Protein AF-A0A936D3U2-F1 (afdb_monomer_lite)

Foldseek 3Di:
DDDPVVVVLVVVCVVCVALPSLLVDEWEDQDCVPTNVSSLVSNHQYEHAADDPPDTRDPVSVVVQVVSPPSHYYYHPVVCVVVD

Secondary structure (DSSP, 8-state):
----HHHHHHHHHHHTTTHHHHHT-EEEES-IIIIIHHHHHHT-EEEEEPP-TTSPPPHHHHHHHHTTGGGEEEE-GGGGGGG-

pLDDT: mean 85.6, std 13.47, range [40.53, 97.69]

Structure (mmCIF, N/CA/C/O backbone):
data_AF-A0A936D3U2-F1
#
_entry.id   AF-A0A936D3U2-F1
#
loop_
_atom_site.group_PDB
_atom_site.id
_atom_site.type_symbol
_atom_site.label_atom_id
_atom_site.label_alt_id
_atom_site.label_comp_id
_atom_site.label_asym_id
_atom_site.label_entity_i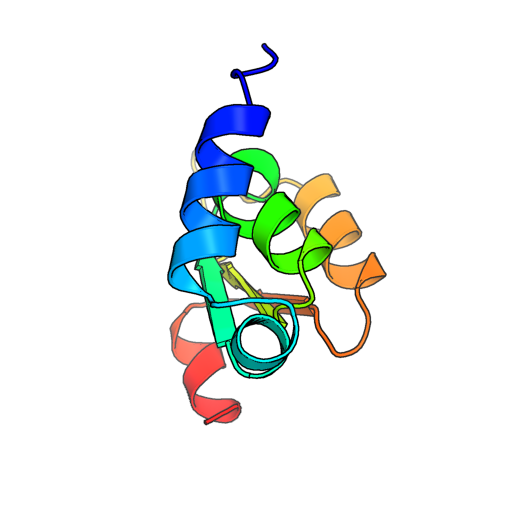d
_atom_site.label_seq_id
_atom_site.pdbx_PDB_ins_code
_atom_site.Cartn_x
_atom_site.Cartn_y
_atom_site.Cartn_z
_atom_site.occupancy
_atom_site.B_iso_or_equiv
_atom_site.auth_seq_id
_atom_site.auth_comp_id
_atom_site.auth_asym_id
_atom_site.auth_atom_id
_atom_site.pdbx_PDB_model_num
ATOM 1 N N . MET A 1 1 ? 17.642 9.535 4.939 1.00 40.53 1 MET A N 1
ATOM 2 C CA . MET A 1 1 ? 17.003 10.852 5.148 1.00 40.53 1 MET A CA 1
ATOM 3 C C . MET A 1 1 ? 15.666 10.610 5.837 1.00 40.53 1 MET A C 1
ATOM 5 O O . MET A 1 1 ? 14.730 10.160 5.196 1.00 40.53 1 MET A O 1
ATOM 9 N N . TYR A 1 2 ? 15.614 10.766 7.161 1.00 43.81 2 TYR A N 1
ATOM 10 C CA . TYR A 1 2 ? 14.433 10.470 7.978 1.00 43.81 2 TYR A CA 1
ATOM 11 C C . TYR A 1 2 ? 13.596 11.746 8.136 1.00 43.81 2 TYR A C 1
ATOM 13 O O . TYR A 1 2 ? 13.878 12.575 8.998 1.00 43.81 2 TYR A O 1
ATOM 21 N N . LEU A 1 3 ? 12.595 11.932 7.269 1.00 47.66 3 LEU A N 1
ATOM 22 C CA . LEU A 1 3 ? 11.561 12.957 7.450 1.00 47.66 3 LEU A CA 1
ATOM 23 C C . LEU A 1 3 ? 10.890 12.765 8.817 1.00 47.66 3 LEU A C 1
ATOM 25 O O . LEU A 1 3 ? 10.708 11.630 9.260 1.00 47.66 3 LEU A O 1
ATOM 29 N N . ARG A 1 4 ? 10.533 13.870 9.481 1.00 53.00 4 ARG A N 1
ATOM 30 C CA . ARG A 1 4 ? 9.846 13.918 10.785 1.00 53.00 4 ARG A CA 1
ATOM 31 C C . ARG A 1 4 ? 8.489 13.193 10.726 1.00 53.00 4 ARG A C 1
ATOM 33 O O . ARG A 1 4 ? 7.441 13.829 10.665 1.00 53.00 4 ARG A O 1
ATOM 40 N N . ARG A 1 5 ? 8.496 11.858 10.746 1.00 60.97 5 ARG A N 1
ATOM 41 C CA . ARG A 1 5 ? 7.301 11.012 10.600 1.00 60.97 5 ARG A CA 1
ATOM 42 C C . ARG A 1 5 ? 6.279 11.211 11.722 1.00 60.97 5 ARG A C 1
ATOM 44 O O . ARG A 1 5 ? 5.121 10.900 11.502 1.00 60.97 5 ARG A O 1
ATOM 51 N N . GLY A 1 6 ? 6.663 11.784 12.866 1.00 61.72 6 GLY A N 1
ATOM 52 C CA . GLY A 1 6 ? 5.736 12.062 13.970 1.00 61.72 6 GLY A CA 1
ATOM 53 C C . GLY A 1 6 ? 4.556 12.957 13.568 1.00 61.72 6 GLY A C 1
ATOM 54 O O . GLY A 1 6 ? 3.412 12.576 13.771 1.00 61.72 6 GLY A O 1
ATOM 55 N N . GLY A 1 7 ? 4.810 14.094 12.908 1.00 69.25 7 GLY A N 1
ATOM 56 C CA . GLY A 1 7 ? 3.739 15.038 12.553 1.00 69.25 7 GLY A CA 1
ATOM 57 C C . GLY A 1 7 ? 2.777 14.505 11.485 1.00 69.25 7 GLY A C 1
ATOM 58 O O . GLY A 1 7 ? 1.568 14.687 11.589 1.00 69.25 7 GLY A O 1
ATOM 59 N N . TYR A 1 8 ? 3.305 13.796 10.483 1.00 70.38 8 TYR A N 1
ATOM 60 C CA . TYR A 1 8 ? 2.484 13.144 9.457 1.00 70.38 8 TYR A CA 1
ATOM 61 C C . TYR A 1 8 ? 1.659 11.986 10.043 1.00 70.38 8 TYR A C 1
ATOM 63 O O . TYR A 1 8 ? 0.481 11.840 9.724 1.00 70.38 8 TYR A O 1
ATOM 71 N N . MET A 1 9 ? 2.244 11.227 10.976 1.00 67.81 9 MET A N 1
ATOM 72 C CA . MET A 1 9 ? 1.561 10.153 11.701 1.00 67.81 9 MET A CA 1
ATOM 73 C C . MET A 1 9 ? 0.417 10.665 12.558 1.00 67.81 9 MET A C 1
ATOM 75 O O . MET A 1 9 ? -0.675 10.109 12.503 1.00 67.81 9 MET A O 1
ATOM 79 N N . GLU A 1 10 ? 0.643 11.731 13.322 1.00 72.94 10 GLU A N 1
ATOM 80 C CA . GLU A 1 10 ? -0.403 12.350 14.131 1.00 72.94 10 GLU A CA 1
ATOM 81 C C . GLU A 1 10 ? -1.533 12.910 13.267 1.00 72.94 10 GLU A C 1
ATOM 83 O O . GLU A 1 10 ? -2.700 12.774 13.630 1.00 72.94 10 GLU A O 1
ATOM 88 N N . ALA A 1 11 ? -1.211 13.513 12.119 1.00 78.31 11 ALA A N 1
ATOM 89 C CA . ALA A 1 11 ? -2.215 14.028 11.195 1.00 78.31 11 ALA A CA 1
ATOM 90 C C . ALA A 1 11 ? -3.091 12.902 10.625 1.00 78.31 11 ALA A C 1
ATOM 92 O O . ALA A 1 11 ? -4.316 12.988 10.698 1.00 78.31 11 ALA A O 1
ATOM 93 N N . LEU A 1 12 ? -2.481 11.820 10.128 1.00 73.06 12 LEU A N 1
ATOM 94 C CA . LEU A 1 12 ? -3.217 10.662 9.616 1.00 73.06 12 LEU A CA 1
ATOM 95 C C . LEU A 1 12 ? -4.043 9.969 10.707 1.00 73.06 12 LEU A C 1
ATOM 97 O O . LEU A 1 12 ? -5.213 9.661 10.491 1.00 73.06 12 LEU A O 1
ATOM 101 N N . ALA A 1 13 ? -3.472 9.778 11.899 1.00 71.38 13 ALA A N 1
ATOM 102 C CA . ALA A 1 13 ? -4.181 9.175 13.025 1.00 71.38 13 ALA A CA 1
ATOM 103 C C . ALA A 1 13 ? -5.397 10.010 13.465 1.00 71.38 13 ALA A C 1
ATOM 105 O O . ALA A 1 13 ? -6.429 9.440 13.816 1.00 71.38 13 ALA A O 1
ATOM 106 N N . LYS A 1 14 ? -5.300 11.347 13.411 1.00 77.88 14 LYS A N 1
ATOM 107 C CA . LYS A 1 14 ? -6.428 12.252 13.683 1.00 77.88 14 LYS A CA 1
ATOM 108 C C . LYS A 1 14 ? -7.526 12.131 12.630 1.00 77.88 14 LYS A C 1
ATOM 110 O O . LYS A 1 14 ? -8.691 12.044 13.002 1.00 77.88 14 LYS A O 1
ATOM 115 N N . VAL A 1 15 ? -7.172 12.100 11.342 1.00 75.62 15 VAL A N 1
ATOM 116 C CA . VAL A 1 15 ? -8.153 11.963 10.246 1.00 75.62 15 VAL A CA 1
ATOM 117 C C . VAL A 1 15 ? -8.893 10.630 10.330 1.00 75.62 15 VAL A C 1
ATOM 119 O O . VAL A 1 15 ? -10.105 10.590 10.143 1.00 75.62 15 VAL A O 1
ATOM 122 N N . TRP A 1 16 ? -8.194 9.547 10.668 1.00 73.50 16 TRP A N 1
ATOM 123 C CA . TRP A 1 16 ? -8.807 8.226 10.801 1.00 73.50 16 TRP A CA 1
ATOM 124 C C . TRP A 1 16 ? -9.512 7.981 12.138 1.00 73.50 16 TRP A C 1
ATOM 126 O O . TRP A 1 16 ? -10.045 6.897 12.345 1.00 73.50 16 TRP A O 1
ATOM 136 N N . GLY A 1 17 ? -9.563 8.961 13.046 1.00 66.81 17 GLY A N 1
ATOM 137 C CA . GLY A 1 17 ? -10.349 8.863 14.282 1.00 66.81 17 GLY A CA 1
ATOM 138 C C . GLY A 1 17 ? -9.975 7.687 15.200 1.00 66.81 17 GLY A C 1
ATOM 139 O O . GLY A 1 17 ? -10.768 7.324 16.063 1.00 66.81 17 GLY A O 1
ATOM 140 N N . GLY A 1 18 ? -8.794 7.079 15.024 1.00 65.19 18 GLY A N 1
ATOM 141 C CA . GLY A 1 18 ? -8.367 5.859 15.720 1.00 65.19 18 GLY A CA 1
ATOM 142 C C . GLY A 1 18 ? -8.064 4.676 14.788 1.00 65.19 18 GLY A C 1
ATOM 143 O O . GLY A 1 18 ? -7.918 4.832 13.577 1.00 65.19 18 GLY A O 1
ATOM 144 N N . LYS A 1 19 ? -7.915 3.471 15.365 1.00 65.81 19 LYS A N 1
ATOM 145 C CA . LYS A 1 19 ? -7.545 2.244 14.623 1.00 65.81 19 LYS A CA 1
ATOM 146 C C . LYS A 1 19 ? -8.698 1.643 13.806 1.00 65.81 19 LYS A C 1
ATOM 148 O O . LYS A 1 19 ? -8.439 0.948 12.826 1.00 65.81 19 LYS A O 1
ATOM 153 N N . ASP A 1 20 ? -9.948 1.922 14.171 1.00 75.75 20 ASP A N 1
ATOM 154 C CA . ASP A 1 20 ? -11.115 1.247 13.586 1.00 75.75 20 ASP A CA 1
ATOM 155 C C . ASP A 1 20 ? -11.422 1.707 12.158 1.00 75.75 20 ASP A C 1
ATOM 157 O O . ASP A 1 20 ? -11.754 0.886 11.301 1.00 75.75 20 ASP A O 1
ATOM 161 N N . LEU A 1 21 ? -11.265 3.004 11.870 1.00 81.19 21 LEU A N 1
ATOM 162 C CA . LEU A 1 21 ? -11.411 3.514 10.505 1.00 81.19 21 LEU A CA 1
ATOM 163 C C . LEU A 1 21 ? -10.212 3.111 9.641 1.00 81.19 21 LEU A C 1
ATOM 165 O O . LEU A 1 21 ? -10.372 2.807 8.461 1.00 81.19 21 LEU A O 1
ATOM 169 N N . ALA A 1 22 ? -9.015 3.055 10.237 1.00 82.69 22 ALA A N 1
ATOM 170 C CA . ALA A 1 22 ? -7.811 2.615 9.543 1.00 82.69 22 ALA A CA 1
ATOM 171 C C . ALA A 1 22 ? -7.972 1.176 9.034 1.00 82.69 22 ALA A C 1
ATOM 173 O O . ALA A 1 22 ? -7.741 0.932 7.856 1.00 82.69 22 ALA A O 1
ATOM 174 N N . ALA A 1 23 ? -8.456 0.247 9.866 1.00 86.44 23 ALA A N 1
ATOM 175 C CA . ALA A 1 23 ? -8.692 -1.147 9.473 1.00 86.44 23 ALA A CA 1
ATOM 176 C C . ALA A 1 23 ? -9.706 -1.314 8.321 1.00 86.44 23 ALA A C 1
ATOM 178 O O . ALA A 1 23 ? -9.644 -2.298 7.592 1.00 86.44 23 ALA A O 1
ATOM 179 N N . GLN A 1 24 ? -10.610 -0.350 8.132 1.00 88.00 24 GLN A N 1
ATOM 180 C CA . GLN A 1 24 ? -11.588 -0.321 7.036 1.00 88.00 24 GLN A CA 1
ATOM 181 C C . GLN A 1 24 ? -11.101 0.467 5.809 1.00 88.00 24 GLN A C 1
ATOM 183 O O . GLN A 1 24 ? -11.817 0.591 4.819 1.00 88.00 24 GLN A O 1
ATOM 188 N N . THR A 1 25 ? -9.887 1.015 5.863 1.00 88.81 25 THR A N 1
ATOM 189 C CA . THR A 1 25 ? -9.317 1.847 4.805 1.00 88.81 25 THR A CA 1
ATOM 190 C C . THR A 1 25 ? -8.338 1.040 3.959 1.00 88.81 25 THR A C 1
ATOM 192 O O . THR A 1 25 ? -7.483 0.317 4.480 1.00 88.81 25 THR A O 1
ATOM 195 N N . LEU A 1 26 ? -8.426 1.217 2.640 1.00 92.81 26 LEU A N 1
ATOM 196 C CA . LEU A 1 26 ? -7.405 0.794 1.690 1.00 92.81 26 LEU A CA 1
ATOM 197 C C . LEU A 1 26 ? -6.597 2.012 1.233 1.00 92.81 26 LEU A C 1
ATOM 199 O O . LEU A 1 26 ? -7.152 2.931 0.634 1.00 92.81 26 LE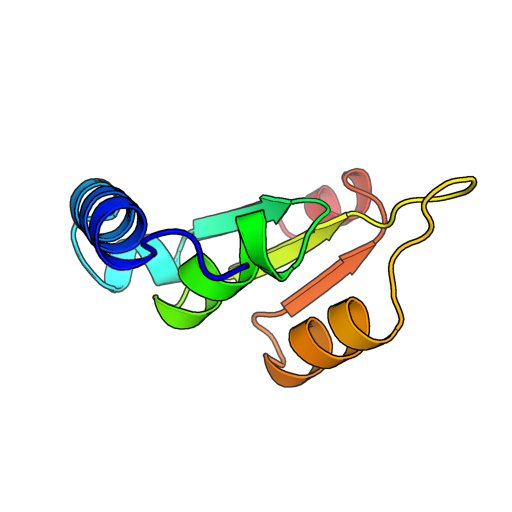U A O 1
ATOM 203 N N . VAL A 1 27 ? -5.285 2.001 1.469 1.00 92.94 27 VAL A N 1
ATOM 204 C CA . VAL A 1 27 ? -4.369 3.030 0.959 1.00 92.94 27 VAL A CA 1
ATOM 205 C C . VAL A 1 27 ? -3.576 2.484 -0.221 1.00 92.94 27 VAL A C 1
ATOM 207 O O . VAL A 1 27 ? -2.940 1.435 -0.123 1.00 92.94 27 VAL A O 1
ATOM 210 N N . CYS A 1 28 ? -3.606 3.206 -1.338 1.00 95.31 28 CYS A N 1
ATOM 211 C CA . CYS A 1 28 ? -2.843 2.880 -2.538 1.00 95.31 28 CYS A CA 1
ATOM 212 C C . CYS A 1 28 ? -1.734 3.913 -2.734 1.00 95.31 28 CYS A C 1
ATOM 214 O O . CYS A 1 28 ? -1.973 5.107 -2.570 1.00 95.31 28 CYS A O 1
ATOM 216 N N . GLY A 1 29 ? -0.545 3.456 -3.103 1.00 95.00 29 GLY A N 1
ATOM 217 C CA . GLY A 1 29 ? 0.628 4.302 -3.314 1.00 95.00 29 GLY A CA 1
ATOM 218 C C . GLY A 1 29 ? 1.718 3.522 -4.027 1.00 95.00 29 GLY A C 1
ATOM 219 O O . GLY A 1 29 ? 1.640 2.297 -4.114 1.00 95.00 29 GLY A O 1
ATOM 220 N N . ASP A 1 30 ? 2.707 4.210 -4.573 1.00 95.19 30 ASP A N 1
ATOM 221 C CA . ASP A 1 30 ? 3.759 3.614 -5.395 1.00 95.19 30 ASP A CA 1
ATOM 222 C C . ASP A 1 30 ? 5.117 3.560 -4.680 1.00 95.19 30 ASP A C 1
ATOM 224 O O . ASP A 1 30 ? 6.031 2.885 -5.167 1.00 95.19 30 ASP A O 1
ATOM 228 N N . ILE A 1 31 ? 5.235 4.198 -3.506 1.00 94.56 31 ILE A N 1
ATOM 229 C CA . ILE A 1 31 ? 6.433 4.192 -2.664 1.00 94.56 31 ILE A CA 1
ATOM 230 C C . ILE A 1 31 ? 6.100 3.672 -1.262 1.00 94.56 31 ILE A C 1
ATOM 232 O O . ILE A 1 31 ? 5.373 4.301 -0.487 1.00 94.56 31 ILE A O 1
ATOM 236 N N . TRP A 1 32 ? 6.715 2.551 -0.874 1.00 94.06 32 TRP A N 1
ATOM 237 C CA . TRP A 1 32 ? 6.495 1.946 0.446 1.00 94.06 32 TRP A CA 1
ATOM 238 C C . TRP A 1 32 ? 6.740 2.925 1.606 1.00 94.06 32 TRP A C 1
ATOM 240 O O . TRP A 1 32 ? 5.878 3.104 2.467 1.00 94.06 32 TRP A O 1
ATOM 250 N N . GLU A 1 33 ? 7.911 3.565 1.655 1.00 92.19 33 GLU A N 1
ATOM 251 C CA . GLU A 1 33 ? 8.311 4.416 2.776 1.00 92.19 33 GLU A CA 1
ATOM 252 C C . GLU A 1 33 ? 7.485 5.689 2.932 1.00 92.19 33 GLU A C 1
ATOM 254 O O . GLU A 1 33 ? 7.420 6.225 4.046 1.00 92.19 33 GLU A O 1
ATOM 259 N N . LEU A 1 34 ? 6.954 6.207 1.828 1.00 89.56 34 LEU A N 1
ATOM 260 C CA . LEU A 1 34 ? 6.263 7.486 1.808 1.00 89.56 34 LEU A CA 1
ATOM 261 C C . LEU A 1 34 ? 4.772 7.281 2.049 1.00 89.56 34 LEU A C 1
ATOM 263 O O . LEU A 1 34 ? 4.216 7.891 2.960 1.00 89.56 34 LEU A O 1
ATOM 267 N N . ASP A 1 35 ? 4.171 6.362 1.296 1.00 92.12 35 ASP A N 1
ATOM 268 C CA . ASP A 1 35 ? 2.720 6.262 1.215 1.00 92.12 35 ASP A CA 1
ATOM 269 C C . ASP A 1 35 ? 2.169 5.171 2.131 1.00 92.12 35 ASP A C 1
ATOM 271 O O . ASP A 1 35 ? 1.106 5.341 2.718 1.00 92.12 35 ASP A O 1
ATOM 275 N N . LEU A 1 36 ? 2.869 4.035 2.269 1.00 94.06 36 LEU A N 1
ATOM 276 C CA . LEU A 1 36 ? 2.241 2.788 2.739 1.00 94.06 36 LEU A CA 1
ATOM 277 C C . LEU A 1 36 ? 2.701 2.322 4.118 1.00 94.06 36 LEU A C 1
ATOM 279 O O . LEU A 1 36 ? 1.905 1.756 4.869 1.00 94.06 36 LEU A O 1
ATOM 283 N N . ALA A 1 37 ? 3.958 2.571 4.487 1.00 93.12 37 ALA A N 1
ATOM 284 C CA . ALA A 1 37 ? 4.534 2.055 5.727 1.00 93.12 37 ALA A CA 1
ATOM 285 C C . ALA A 1 37 ? 3.754 2.512 6.969 1.00 93.12 37 ALA A C 1
ATOM 287 O O . ALA A 1 37 ? 3.551 1.747 7.911 1.00 93.12 37 ALA A O 1
ATOM 288 N N . MET A 1 38 ? 3.303 3.766 6.970 1.00 89.12 38 MET A N 1
ATOM 289 C CA . MET A 1 38 ? 2.598 4.354 8.103 1.00 89.12 38 MET A CA 1
ATOM 290 C C . MET A 1 38 ? 1.118 3.957 8.168 1.00 89.12 38 MET A C 1
ATOM 292 O O . MET A 1 38 ? 0.691 3.532 9.242 1.00 89.12 38 MET A O 1
ATOM 296 N N . PRO A 1 39 ? 0.338 3.991 7.073 1.00 90.31 39 PRO A N 1
ATOM 297 C CA . PRO A 1 39 ? -1.006 3.417 7.088 1.00 90.31 39 PRO A CA 1
ATOM 298 C C . PRO A 1 39 ? -1.017 1.937 7.481 1.00 90.31 39 PRO A C 1
ATOM 300 O O . PRO A 1 39 ? -1.826 1.527 8.313 1.00 90.31 39 PRO A O 1
ATOM 303 N N . ALA A 1 40 ? -0.065 1.146 6.972 1.00 92.31 40 ALA A N 1
ATOM 304 C CA . ALA A 1 40 ? 0.076 -0.261 7.343 1.00 92.31 40 ALA A CA 1
ATOM 305 C C . ALA A 1 40 ? 0.342 -0.446 8.850 1.00 92.31 40 ALA A C 1
ATOM 307 O O . ALA A 1 40 ? -0.228 -1.355 9.466 1.00 92.31 40 ALA A O 1
ATOM 308 N N . LEU A 1 41 ? 1.169 0.425 9.448 1.00 89.94 41 LEU A N 1
ATOM 309 C CA . LEU A 1 41 ? 1.436 0.457 10.892 1.00 89.94 41 LEU A CA 1
ATOM 310 C C . LEU A 1 41 ? 0.184 0.820 11.706 1.00 89.94 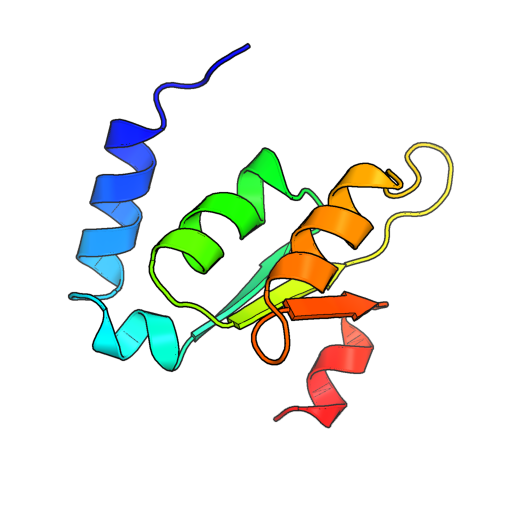41 LEU A C 1
ATOM 312 O O . LEU A 1 41 ? -0.028 0.262 12.781 1.00 89.94 41 LEU A O 1
ATOM 316 N N . LEU A 1 42 ? -0.653 1.727 11.195 1.00 87.56 42 LEU A N 1
ATOM 317 C CA . LEU A 1 42 ? -1.907 2.141 11.834 1.00 87.56 42 LEU A CA 1
ATOM 318 C C . LEU A 1 42 ? -3.036 1.106 11.696 1.00 87.56 42 LEU A C 1
ATOM 320 O O . LEU A 1 42 ? -4.042 1.217 12.390 1.00 87.56 42 LEU A O 1
ATOM 324 N N . GLY A 1 43 ? -2.846 0.075 10.870 1.00 89.88 43 GLY A N 1
ATOM 325 C CA . GLY A 1 43 ? -3.772 -1.050 10.731 1.00 89.88 43 GLY A CA 1
ATOM 326 C C . GLY A 1 43 ? -4.461 -1.140 9.373 1.00 89.88 43 GLY A C 1
ATOM 327 O O . GLY A 1 43 ? -5.160 -2.121 9.137 1.00 89.88 43 GLY A O 1
ATOM 328 N N . ALA A 1 44 ? -4.225 -0.188 8.469 1.00 91.88 44 ALA A N 1
ATOM 329 C CA . ALA A 1 44 ? -4.876 -0.162 7.166 1.00 91.88 44 ALA A CA 1
ATOM 330 C C . ALA A 1 44 ? -4.472 -1.325 6.257 1.00 91.88 44 ALA A C 1
ATOM 332 O O . ALA A 1 44 ? -3.392 -1.917 6.392 1.00 91.88 44 ALA A O 1
ATOM 333 N N . HIS A 1 45 ? -5.356 -1.621 5.306 1.00 94.44 45 HIS A N 1
ATOM 334 C CA . HIS A 1 45 ? -4.996 -2.384 4.125 1.00 94.44 45 HIS A CA 1
ATOM 335 C C . HIS A 1 45 ? -4.193 -1.478 3.192 1.00 94.44 45 HIS A C 1
ATOM 337 O O . HIS A 1 45 ? -4.479 -0.287 3.061 1.00 94.44 45 HIS A O 1
ATOM 343 N N . VAL A 1 46 ? -3.184 -2.035 2.531 1.00 95.44 46 VAL A N 1
ATOM 344 C CA . VAL A 1 46 ? -2.329 -1.284 1.611 1.00 95.44 46 VAL A CA 1
ATOM 345 C C . VAL A 1 46 ? -2.150 -2.009 0.284 1.00 95.44 46 VAL A C 1
ATOM 347 O O . VAL A 1 46 ? -2.043 -3.240 0.225 1.00 95.44 46 VAL A O 1
ATOM 350 N N . HIS A 1 47 ? -2.099 -1.227 -0.789 1.00 96.94 47 HIS A N 1
ATOM 351 C CA . HIS A 1 47 ? -1.810 -1.700 -2.134 1.00 96.94 47 HIS A CA 1
ATOM 352 C C . HIS A 1 47 ? -0.644 -0.914 -2.737 1.00 96.94 47 HIS A C 1
ATOM 354 O O . HIS A 1 47 ? -0.748 0.290 -2.969 1.00 96.94 47 HIS A O 1
ATOM 360 N N . LEU A 1 48 ? 0.464 -1.606 -3.003 1.00 97.62 48 LEU A N 1
ATOM 361 C CA . LEU A 1 48 ? 1.613 -1.036 -3.696 1.00 97.62 48 LEU A CA 1
ATOM 362 C C . LEU A 1 48 ? 1.397 -1.079 -5.207 1.00 97.62 48 LEU A C 1
ATOM 364 O O . LEU A 1 48 ? 1.417 -2.150 -5.821 1.00 97.62 48 LEU A O 1
ATOM 368 N N . VAL A 1 49 ? 1.238 0.096 -5.802 1.00 96.88 49 VAL A N 1
ATOM 369 C CA . VAL A 1 49 ? 1.167 0.261 -7.249 1.00 96.88 49 VAL A CA 1
ATOM 370 C C . VAL A 1 49 ? 2.564 0.062 -7.830 1.00 96.88 49 VAL A C 1
ATOM 372 O O . VAL A 1 49 ? 3.511 0.766 -7.481 1.00 96.88 49 VAL A O 1
ATOM 375 N N . LYS A 1 50 ? 2.707 -0.931 -8.709 1.00 95.88 50 LYS A N 1
ATOM 376 C CA . LYS A 1 50 ? 3.982 -1.241 -9.352 1.00 95.88 50 LYS A CA 1
ATOM 377 C C . LYS A 1 50 ? 4.381 -0.136 -10.323 1.00 95.88 50 LYS A C 1
ATOM 379 O O . LYS A 1 50 ? 3.622 0.218 -11.222 1.00 95.88 50 LYS A O 1
ATOM 384 N N . ARG A 1 51 ? 5.608 0.340 -10.157 1.00 94.81 51 ARG A N 1
ATOM 385 C CA . ARG A 1 51 ? 6.299 1.255 -11.059 1.00 94.81 51 ARG A CA 1
ATOM 386 C C . ARG A 1 51 ? 7.126 0.464 -12.060 1.00 94.81 51 ARG A C 1
ATOM 388 O O . ARG A 1 51 ? 7.635 -0.613 -11.736 1.00 94.81 51 ARG A O 1
ATOM 395 N N . ASP A 1 52 ? 7.275 1.031 -13.247 1.00 92.62 52 ASP A N 1
ATOM 396 C CA . ASP A 1 52 ? 8.081 0.481 -14.335 1.00 92.62 52 ASP A CA 1
ATOM 397 C C . ASP A 1 52 ? 9.303 1.376 -14.608 1.00 92.62 52 ASP A C 1
ATOM 399 O O . ASP A 1 52 ? 9.547 2.367 -13.910 1.00 92.62 52 ASP A O 1
ATOM 403 N N . ALA A 1 53 ? 10.099 1.020 -15.612 1.00 89.88 53 ALA A N 1
ATOM 404 C CA . ALA A 1 53 ? 11.237 1.799 -16.063 1.00 89.88 53 ALA A CA 1
ATOM 405 C C . ALA A 1 53 ? 10.867 3.286 -16.279 1.00 89.88 53 ALA A C 1
ATOM 407 O O . ALA A 1 53 ? 9.802 3.591 -16.818 1.00 89.88 53 ALA A O 1
ATOM 408 N N . PRO A 1 54 ? 11.746 4.229 -15.888 1.00 92.06 54 PRO A N 1
ATOM 409 C CA . PRO A 1 54 ? 13.112 4.020 -15.391 1.00 92.06 54 PRO A CA 1
ATOM 410 C C . PRO A 1 54 ? 13.220 3.797 -13.870 1.00 92.06 54 PRO A C 1
ATOM 412 O O . PRO A 1 54 ? 14.313 3.532 -13.374 1.00 92.06 54 PRO A O 1
ATOM 415 N N . TYR A 1 55 ? 12.114 3.881 -13.127 1.00 89.62 55 TYR A N 1
ATOM 416 C CA . TYR A 1 55 ? 12.097 3.801 -11.663 1.00 89.62 55 TYR A CA 1
ATOM 417 C C . TYR A 1 55 ? 11.248 2.622 -11.197 1.00 89.62 55 TYR A C 1
ATOM 419 O O . TYR A 1 55 ? 10.223 2.796 -10.539 1.00 89.62 55 TYR A O 1
ATOM 427 N N . ALA A 1 56 ? 11.679 1.415 -11.564 1.00 94.62 56 ALA A N 1
ATOM 428 C CA . ALA A 1 56 ? 10.970 0.191 -11.224 1.00 94.62 56 ALA A CA 1
ATOM 429 C C . ALA A 1 56 ? 10.833 0.015 -9.703 1.00 94.62 56 ALA A C 1
ATOM 431 O O . ALA A 1 56 ? 11.745 0.345 -8.941 1.00 94.62 56 ALA A O 1
ATOM 432 N N . THR A 1 57 ? 9.706 -0.557 -9.275 1.00 96.19 57 THR A N 1
ATOM 433 C CA . THR A 1 57 ? 9.473 -0.906 -7.867 1.00 96.19 57 THR A CA 1
ATOM 434 C C . THR A 1 57 ? 10.603 -1.774 -7.330 1.00 96.19 57 THR A C 1
ATOM 436 O O . THR A 1 57 ? 10.958 -2.805 -7.911 1.00 96.19 57 THR A O 1
ATOM 439 N N . TYR A 1 58 ? 11.142 -1.391 -6.178 1.00 95.38 58 TYR A N 1
ATOM 440 C CA . TYR A 1 58 ? 12.270 -2.091 -5.595 1.00 95.38 58 TYR A CA 1
ATOM 441 C C . TYR A 1 58 ? 11.832 -3.403 -4.922 1.00 95.38 58 TYR A C 1
ATOM 443 O O . TYR A 1 58 ? 10.770 -3.470 -4.292 1.00 95.38 58 TYR A O 1
ATOM 451 N N . PRO A 1 59 ? 12.676 -4.456 -4.937 1.00 95.94 59 PRO A N 1
ATOM 452 C CA . PRO A 1 59 ? 12.348 -5.730 -4.293 1.00 95.94 59 PRO A CA 1
ATOM 453 C C . PRO A 1 59 ? 12.024 -5.606 -2.800 1.00 95.94 59 PRO A C 1
ATOM 455 O O . PRO A 1 59 ? 11.219 -6.369 -2.269 1.00 95.94 59 PRO A O 1
ATOM 458 N N . TYR A 1 60 ? 12.627 -4.644 -2.096 1.00 96.50 60 TYR A N 1
ATOM 459 C CA . TYR A 1 60 ? 12.345 -4.439 -0.677 1.00 96.50 60 TYR A CA 1
ATOM 460 C C . TYR A 1 60 ? 10.900 -3.974 -0.428 1.00 96.50 60 TYR A C 1
ATOM 462 O O . TYR A 1 60 ? 10.321 -4.381 0.575 1.00 96.50 60 TYR A O 1
ATOM 470 N N . GLU A 1 61 ? 10.304 -3.201 -1.340 1.00 97.50 61 GLU A N 1
ATOM 471 C CA . GLU A 1 61 ? 8.931 -2.706 -1.200 1.00 97.50 61 GLU A CA 1
ATOM 472 C C . GLU A 1 61 ? 7.948 -3.872 -1.286 1.00 97.50 61 GLU A C 1
ATOM 474 O O . GLU A 1 61 ? 7.081 -4.037 -0.432 1.00 97.50 61 GLU A O 1
ATOM 479 N N . THR A 1 62 ? 8.152 -4.764 -2.260 1.00 96.75 62 THR A N 1
ATOM 480 C CA . THR A 1 62 ? 7.323 -5.972 -2.395 1.00 96.75 62 THR A CA 1
ATOM 481 C C . THR A 1 62 ? 7.475 -6.924 -1.204 1.00 96.75 62 THR A C 1
ATOM 483 O O . THR A 1 62 ? 6.484 -7.501 -0.760 1.00 96.75 62 THR A O 1
ATOM 486 N N . ARG A 1 63 ? 8.681 -7.043 -0.623 1.00 97.69 63 ARG A N 1
ATOM 487 C CA . ARG A 1 63 ? 8.909 -7.821 0.608 1.00 97.69 63 ARG A CA 1
ATOM 488 C C . ARG A 1 63 ? 8.205 -7.208 1.816 1.00 97.69 63 ARG A C 1
ATOM 490 O O . ARG A 1 63 ? 7.615 -7.943 2.602 1.00 97.69 63 ARG A O 1
ATOM 497 N N . ALA A 1 64 ? 8.242 -5.883 1.951 1.00 96.62 64 ALA A N 1
ATOM 498 C CA . ALA A 1 64 ? 7.547 -5.182 3.023 1.00 96.62 64 ALA A CA 1
ATOM 499 C C . ALA A 1 64 ? 6.026 -5.377 2.935 1.00 96.62 64 ALA A C 1
ATOM 501 O O . ALA A 1 64 ? 5.386 -5.659 3.944 1.00 96.62 64 ALA A O 1
ATOM 502 N N . ILE A 1 65 ? 5.464 -5.331 1.724 1.00 96.88 65 ILE A N 1
ATOM 503 C CA . ILE A 1 65 ? 4.050 -5.634 1.483 1.00 96.88 65 ILE A CA 1
ATOM 504 C C . ILE A 1 65 ? 3.718 -7.093 1.811 1.00 96.88 65 ILE A C 1
ATOM 506 O O . ILE A 1 65 ? 2.727 -7.350 2.491 1.00 96.88 65 ILE A O 1
ATOM 510 N N . ALA A 1 66 ? 4.543 -8.049 1.375 1.00 96.69 66 ALA A N 1
ATOM 511 C CA . ALA A 1 66 ? 4.319 -9.470 1.646 1.00 96.69 66 ALA A CA 1
ATOM 512 C C . ALA A 1 66 ? 4.297 -9.786 3.155 1.00 96.69 66 ALA A C 1
ATOM 514 O O . ALA A 1 66 ? 3.500 -10.609 3.602 1.00 96.69 66 ALA A O 1
ATOM 515 N N . ALA A 1 67 ? 5.110 -9.086 3.954 1.00 97.12 67 ALA A N 1
ATOM 516 C CA . ALA A 1 67 ? 5.143 -9.239 5.410 1.00 97.12 67 ALA A CA 1
ATOM 517 C C . ALA A 1 67 ? 3.829 -8.833 6.114 1.00 97.12 67 ALA A C 1
ATOM 519 O O . ALA A 1 67 ? 3.622 -9.194 7.271 1.00 97.12 67 ALA A O 1
ATOM 520 N N . LEU A 1 68 ? 2.927 -8.109 5.439 1.00 95.56 68 LEU A N 1
ATOM 521 C CA . LEU A 1 68 ? 1.625 -7.708 5.986 1.00 95.56 68 LEU A CA 1
ATOM 522 C C . LEU A 1 68 ? 0.535 -8.786 5.849 1.00 95.56 68 LEU A C 1
ATOM 524 O O . LEU A 1 68 ? -0.571 -8.601 6.369 1.00 95.56 68 LEU A O 1
ATOM 528 N N . GLY A 1 69 ? 0.809 -9.890 5.146 1.00 95.81 69 GLY A N 1
ATOM 529 C CA . GLY A 1 69 ? -0.174 -10.944 4.888 1.00 95.81 69 GLY A CA 1
ATOM 530 C C . GLY A 1 69 ? -1.410 -10.408 4.155 1.00 95.81 69 GLY A C 1
ATOM 531 O O . GLY A 1 69 ? -1.290 -9.652 3.195 1.00 95.81 69 GLY A O 1
ATOM 532 N N . ALA A 1 70 ? -2.611 -10.747 4.634 1.00 93.50 70 ALA A N 1
ATOM 533 C CA . ALA A 1 70 ? -3.884 -10.372 3.998 1.00 93.50 70 ALA A CA 1
ATOM 534 C C . ALA A 1 70 ? -4.122 -8.849 3.866 1.00 93.50 70 ALA A C 1
ATOM 536 O O . ALA A 1 70 ? -4.942 -8.404 3.054 1.00 93.50 70 ALA A O 1
ATOM 537 N N . ARG A 1 71 ? -3.405 -8.034 4.654 1.00 94.44 71 ARG A N 1
ATOM 538 C CA . ARG A 1 71 ? -3.495 -6.568 4.596 1.00 94.44 71 ARG A CA 1
ATOM 539 C C . ARG A 1 71 ? -2.642 -5.951 3.490 1.00 94.44 71 ARG A C 1
ATOM 541 O O . ARG A 1 71 ? -2.871 -4.798 3.148 1.00 94.44 71 ARG A O 1
ATOM 548 N N . GLY A 1 72 ? -1.693 -6.694 2.922 1.00 95.94 72 GLY A N 1
ATOM 549 C CA . GLY A 1 72 ? -0.819 -6.222 1.852 1.00 95.94 72 GLY A CA 1
ATOM 550 C C . GLY A 1 72 ? -1.210 -6.776 0.484 1.00 95.94 72 GLY A C 1
ATOM 551 O O . GLY A 1 72 ? -1.605 -7.930 0.345 1.00 95.94 72 GLY A O 1
ATOM 552 N N . SER A 1 73 ? -1.075 -5.959 -0.555 1.00 96.06 73 SER A N 1
ATOM 553 C CA . SER A 1 73 ? -1.057 -6.417 -1.948 1.00 96.06 73 SER A CA 1
ATOM 554 C C . SER A 1 73 ? -0.218 -5.492 -2.815 1.00 96.06 73 SER A C 1
ATOM 556 O O . SER A 1 73 ? 0.103 -4.379 -2.407 1.00 96.06 73 SER A O 1
ATOM 558 N N . PHE A 1 74 ? 0.153 -5.951 -4.004 1.00 95.56 74 PHE A N 1
ATOM 559 C CA . PHE A 1 74 ? 0.864 -5.138 -4.980 1.00 95.56 74 PHE A CA 1
ATOM 560 C C . PHE A 1 74 ? 0.407 -5.493 -6.393 1.00 95.56 74 PHE A C 1
ATOM 562 O O . PHE A 1 74 ? 0.069 -6.648 -6.655 1.00 95.56 74 PHE A O 1
ATOM 569 N N . GLY A 1 75 ? 0.428 -4.530 -7.308 1.00 94.69 75 GLY A N 1
ATOM 570 C CA . GLY A 1 75 ? -0.095 -4.724 -8.658 1.00 94.69 75 GLY A CA 1
ATOM 571 C C . GLY A 1 75 ? -0.263 -3.421 -9.422 1.00 94.69 75 GLY A C 1
ATOM 572 O O . GLY A 1 75 ? 0.307 -2.394 -9.061 1.00 94.69 75 GLY A O 1
ATOM 573 N N . ALA A 1 76 ? -1.021 -3.467 -10.508 1.00 93.12 76 ALA A N 1
ATOM 574 C CA . ALA A 1 76 ? -1.527 -2.2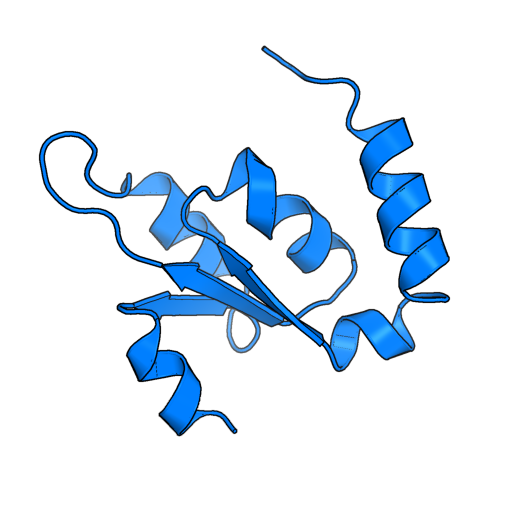61 -11.140 1.00 93.12 76 ALA A CA 1
ATOM 575 C C . ALA A 1 76 ? -2.716 -1.725 -10.331 1.00 93.12 76 ALA A C 1
ATOM 577 O O . ALA A 1 76 ? -3.472 -2.496 -9.750 1.00 93.12 76 ALA A O 1
ATOM 578 N N . LEU A 1 77 ? -2.956 -0.410 -10.36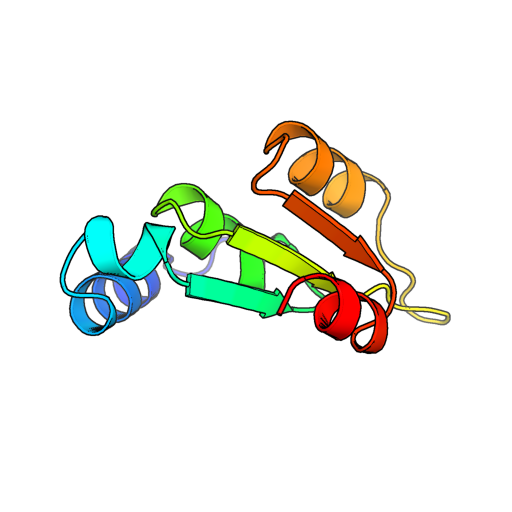5 1.00 89.25 77 LEU A N 1
ATOM 579 C CA . LEU A 1 77 ? -4.075 0.192 -9.625 1.00 89.25 77 LEU A CA 1
ATOM 580 C C . LEU A 1 77 ? -5.438 -0.431 -9.987 1.00 89.25 77 LEU A C 1
ATOM 582 O O . LEU A 1 77 ? -6.307 -0.560 -9.132 1.00 89.25 77 LEU A O 1
ATOM 586 N N . ARG A 1 78 ? -5.613 -0.880 -11.237 1.00 90.44 78 ARG A N 1
ATOM 587 C CA . ARG A 1 78 ? -6.825 -1.587 -11.685 1.00 90.44 78 ARG A CA 1
ATOM 588 C C . ARG A 1 78 ? -7.105 -2.878 -10.907 1.00 90.44 78 ARG A C 1
ATOM 590 O O . ARG A 1 78 ? -8.262 -3.262 -10.789 1.00 90.44 78 ARG A O 1
ATOM 597 N N . ASP A 1 79 ? -6.076 -3.518 -10.357 1.00 88.19 79 ASP A N 1
ATOM 598 C CA . ASP A 1 79 ? -6.195 -4.782 -9.624 1.00 88.19 79 ASP A CA 1
ATOM 599 C C . ASP A 1 79 ? -6.924 -4.580 -8.283 1.00 88.19 79 ASP A C 1
ATOM 601 O O . ASP A 1 79 ? -7.454 -5.529 -7.706 1.00 88.19 79 ASP A O 1
ATOM 605 N N . VAL A 1 80 ? -7.010 -3.333 -7.801 1.00 87.06 80 VAL A N 1
ATOM 606 C CA . VAL A 1 80 ? -7.790 -2.959 -6.614 1.00 87.06 80 VAL A CA 1
ATOM 607 C C . VAL A 1 80 ? -9.289 -3.165 -6.826 1.00 87.06 80 VAL A C 1
ATOM 609 O O . VAL A 1 80 ? -9.981 -3.519 -5.876 1.00 87.06 80 VAL A O 1
ATOM 612 N N . LEU A 1 81 ? -9.799 -3.008 -8.052 1.00 82.69 81 LEU A N 1
ATOM 613 C CA . LEU A 1 81 ? -11.230 -3.165 -8.341 1.00 82.69 81 LEU A CA 1
ATOM 614 C C . LEU A 1 81 ? -11.739 -4.582 -8.058 1.00 82.69 81 LEU A C 1
ATOM 616 O O . LEU A 1 81 ? -12.907 -4.751 -7.750 1.00 82.69 81 LEU A O 1
ATOM 620 N N . ALA A 1 82 ? -10.870 -5.593 -8.103 1.00 77.50 82 ALA A N 1
ATOM 621 C CA . ALA A 1 82 ? -11.231 -6.962 -7.737 1.00 77.50 82 ALA A CA 1
ATOM 622 C C . ALA A 1 82 ? -11.423 -7.164 -6.216 1.00 77.50 82 ALA A C 1
ATOM 624 O O . ALA A 1 82 ? -11.710 -8.276 -5.779 1.00 77.50 82 ALA A O 1
ATOM 625 N N . ARG A 1 83 ? -11.205 -6.121 -5.402 1.00 68.19 83 ARG A N 1
ATOM 626 C CA . ARG A 1 83 ? -11.275 -6.153 -3.932 1.00 68.19 83 ARG A CA 1
ATOM 627 C C . ARG A 1 83 ? -12.399 -5.289 -3.350 1.00 68.19 83 AR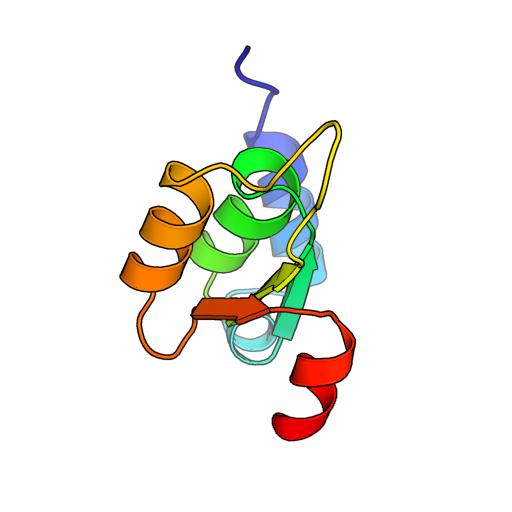G A C 1
ATOM 629 O O . ARG A 1 83 ? -12.533 -5.273 -2.127 1.00 68.19 83 ARG A O 1
ATOM 636 N N . LEU A 1 84 ? -13.121 -4.551 -4.195 1.00 67.69 84 LEU A N 1
ATOM 637 C CA . LEU A 1 84 ? -14.276 -3.721 -3.839 1.00 67.69 84 LEU A CA 1
ATOM 638 C C . LEU A 1 84 ? -15.561 -4.443 -4.249 1.00 67.69 84 LEU A C 1
ATOM 640 O O . LEU A 1 84 ? -16.535 -4.350 -3.475 1.00 67.69 84 LEU A O 1
#

Sequence (84 aa):
MYLRRGGYMEALAKVWGGKDLAAQTLVCGDIWELDLAMPALLGAHVHLVKRDAPYATYPYETRAIAALGARGSFGALRDVLARL

Radius of gyration: 12.9 Å; chains: 1; bounding box: 31×26×32 Å